Protein AF-A0A5C6CX76-F1 (afdb_monomer_lite)

Structure (mmCIF, N/CA/C/O backbone):
data_AF-A0A5C6CX76-F1
#
_entry.id   AF-A0A5C6CX76-F1
#
loop_
_atom_site.group_PDB
_atom_site.id
_atom_site.type_symbol
_atom_site.label_atom_id
_atom_site.label_alt_id
_atom_site.label_comp_id
_atom_site.label_asym_id
_atom_site.label_entity_id
_atom_site.label_seq_id
_atom_site.pdbx_PDB_ins_code
_atom_site.Cartn_x
_atom_site.Cartn_y
_atom_site.Cartn_z
_atom_site.occupancy
_atom_site.B_iso_or_equiv
_atom_site.auth_seq_id
_atom_site.auth_comp_id
_atom_site.auth_asym_id
_atom_site.auth_atom_id
_atom_site.pdbx_PDB_model_num
ATOM 1 N N . MET A 1 1 ? 14.398 -22.115 -38.028 1.00 38.16 1 MET A N 1
ATOM 2 C CA . MET A 1 1 ? 15.082 -22.689 -36.846 1.00 38.16 1 MET A CA 1
ATOM 3 C C . MET A 1 1 ? 15.105 -21.602 -35.775 1.00 38.16 1 MET A C 1
ATOM 5 O O . MET A 1 1 ? 15.733 -20.594 -36.033 1.00 38.16 1 MET A O 1
ATOM 9 N N . TYR A 1 2 ? 14.388 -21.595 -34.653 1.00 32.25 2 TYR A N 1
ATOM 10 C CA . TYR A 1 2 ? 13.417 -22.487 -34.020 1.00 32.25 2 TYR A CA 1
ATOM 11 C C . TYR A 1 2 ? 12.204 -21.639 -33.588 1.00 32.25 2 TYR A C 1
ATOM 13 O O . TYR A 1 2 ? 12.374 -20.575 -33.000 1.00 32.25 2 TYR A O 1
ATOM 21 N N . LEU A 1 3 ? 10.996 -22.132 -33.861 1.00 48.16 3 LEU A N 1
ATOM 22 C CA . LEU A 1 3 ? 9.762 -21.750 -33.174 1.00 48.16 3 LEU A CA 1
ATOM 23 C C . LEU A 1 3 ? 9.555 -22.752 -32.034 1.00 48.16 3 LEU A C 1
ATOM 25 O O . LEU A 1 3 ? 9.295 -23.917 -32.310 1.00 48.16 3 LEU A O 1
ATOM 29 N N . VAL A 1 4 ? 9.662 -22.308 -30.782 1.00 49.22 4 VAL A N 1
ATOM 30 C CA . VAL A 1 4 ? 9.100 -22.972 -29.589 1.00 49.22 4 VAL A CA 1
ATOM 31 C C . VAL A 1 4 ? 8.933 -21.847 -28.554 1.00 49.22 4 VAL A C 1
ATOM 33 O O . VAL A 1 4 ? 9.906 -21.201 -28.194 1.00 49.22 4 VAL A O 1
ATOM 36 N N . GLY A 1 5 ? 7.739 -21.413 -28.153 1.00 44.69 5 GLY A N 1
ATOM 37 C CA . GLY A 1 5 ? 6.695 -22.244 -27.573 1.00 44.69 5 GLY A CA 1
ATOM 38 C C . GLY A 1 5 ? 7.037 -22.511 -26.106 1.00 44.69 5 GLY A C 1
ATOM 39 O O . GLY A 1 5 ? 7.581 -23.562 -25.797 1.00 44.69 5 GLY A O 1
ATOM 40 N N . CYS A 1 6 ? 6.743 -21.577 -25.196 1.00 37.19 6 CYS A N 1
ATOM 41 C CA . CYS A 1 6 ? 6.754 -21.878 -23.763 1.00 37.19 6 CYS A CA 1
ATOM 42 C C . CYS A 1 6 ? 5.486 -21.330 -23.107 1.00 37.19 6 CYS A C 1
ATOM 44 O O . CYS A 1 6 ? 5.454 -20.259 -22.505 1.00 37.19 6 CYS A O 1
ATOM 46 N N . ALA A 1 7 ? 4.413 -22.098 -23.281 1.00 50.97 7 ALA A N 1
ATOM 47 C CA . ALA A 1 7 ? 3.267 -22.069 -22.399 1.00 50.97 7 ALA A CA 1
ATOM 48 C C . ALA A 1 7 ? 3.716 -22.537 -21.006 1.00 50.97 7 ALA A C 1
ATOM 50 O O . ALA A 1 7 ? 4.066 -23.699 -20.814 1.00 50.97 7 ALA A O 1
ATOM 51 N N . LYS A 1 8 ? 3.684 -21.637 -20.027 1.00 43.12 8 LYS A N 1
ATOM 52 C CA . LYS A 1 8 ? 3.457 -21.987 -18.623 1.00 43.12 8 LYS A CA 1
ATOM 53 C C . LYS A 1 8 ? 2.295 -21.097 -18.196 1.00 43.12 8 LYS A C 1
ATOM 55 O O . LYS A 1 8 ? 2.461 -19.906 -17.994 1.00 43.12 8 LYS A O 1
ATOM 60 N N . GLY A 1 9 ? 1.057 -21.563 -18.307 1.00 33.78 9 GLY A N 1
ATOM 61 C CA . GLY A 1 9 ? 0.608 -22.741 -17.579 1.00 33.78 9 GLY A CA 1
ATOM 62 C C . GLY A 1 9 ? 0.303 -22.267 -16.169 1.00 33.78 9 GLY A C 1
ATOM 63 O O . GLY A 1 9 ? 1.125 -22.398 -15.270 1.00 33.78 9 GLY A O 1
ATOM 64 N N . TYR A 1 10 ? -0.850 -21.617 -16.037 1.00 52.94 10 TYR A N 1
ATOM 65 C CA . TYR A 1 10 ? -1.460 -21.230 -14.779 1.00 52.94 10 TYR A CA 1
ATOM 66 C C . TYR A 1 10 ? -1.653 -22.485 -13.925 1.00 52.94 10 TYR A C 1
ATOM 68 O O . TYR A 1 10 ? -2.665 -23.168 -14.041 1.00 52.94 10 TYR A O 1
ATOM 76 N N . GLN A 1 11 ? -0.695 -22.790 -13.054 1.00 41.84 11 GLN A N 1
ATOM 77 C CA . GLN A 1 11 ? -0.872 -23.793 -12.006 1.00 41.84 11 GLN A CA 1
ATOM 78 C C . GLN A 1 11 ? -1.441 -23.119 -10.752 1.00 41.84 11 GLN A C 1
ATOM 80 O O . GLN A 1 11 ? -0.907 -23.228 -9.655 1.00 41.84 11 GLN A O 1
ATOM 85 N N . PHE A 1 12 ? -2.524 -22.367 -10.936 1.00 46.91 12 PHE A N 1
ATOM 86 C CA . PHE A 1 12 ? -3.367 -21.886 -9.849 1.00 46.91 12 PHE A CA 1
ATOM 87 C C . PHE A 1 12 ? -4.785 -22.369 -10.123 1.00 46.91 12 PHE A C 1
ATOM 89 O O . PHE A 1 12 ? -5.695 -21.589 -10.382 1.00 46.91 12 PHE A O 1
ATOM 96 N N . LEU A 1 13 ? -4.973 -23.686 -10.143 1.00 44.88 13 LEU A N 1
ATOM 97 C CA . LEU A 1 13 ? -6.310 -24.239 -10.045 1.00 44.88 13 LEU A CA 1
ATOM 98 C C . LEU A 1 13 ? -6.291 -25.540 -9.248 1.00 44.88 13 LEU A C 1
ATOM 100 O O . LEU A 1 13 ? -5.523 -26.450 -9.536 1.00 44.88 13 LEU A O 1
ATOM 104 N N . LEU A 1 14 ? -7.235 -25.579 -8.306 1.00 46.38 14 LEU A N 1
ATOM 105 C CA . LEU A 1 14 ? -7.772 -26.740 -7.600 1.00 46.38 14 LEU A CA 1
ATOM 106 C C . LEU A 1 14 ? -6.932 -27.271 -6.435 1.00 46.38 14 LEU A C 1
ATOM 108 O O . LEU A 1 14 ? -6.220 -28.255 -6.562 1.00 46.38 14 LEU A O 1
ATOM 112 N N . LEU A 1 15 ? -7.132 -26.647 -5.266 1.00 38.00 15 LEU A N 1
ATOM 113 C CA . LEU A 1 15 ? -7.675 -27.300 -4.059 1.00 38.00 15 LEU A CA 1
ATOM 114 C C . LEU A 1 15 ? -7.936 -26.253 -2.951 1.00 38.00 15 LEU A C 1
ATOM 116 O O . LEU A 1 15 ? -7.356 -26.287 -1.877 1.00 38.00 15 LEU A O 1
ATOM 120 N N . PHE A 1 16 ? -8.849 -25.311 -3.191 1.00 36.94 16 PHE A N 1
ATOM 121 C CA . PHE A 1 16 ? -9.488 -24.553 -2.105 1.00 36.94 16 PHE A CA 1
ATOM 122 C C . PHE A 1 16 ? -11.015 -24.631 -2.270 1.00 36.94 16 PHE A C 1
ATOM 124 O O . PHE A 1 16 ? -11.711 -23.626 -2.384 1.00 36.94 16 PHE A O 1
ATOM 131 N N . ARG A 1 17 ? -11.561 -25.862 -2.277 1.00 48.88 17 ARG A N 1
ATOM 132 C CA . ARG A 1 17 ? -12.941 -26.103 -1.810 1.00 48.88 17 ARG A CA 1
ATOM 133 C C . ARG A 1 17 ? -12.927 -25.930 -0.293 1.00 48.88 17 ARG A C 1
ATOM 135 O O . ARG A 1 17 ? -12.893 -26.910 0.442 1.00 48.88 17 ARG A O 1
ATOM 142 N N . VAL A 1 18 ? -12.893 -24.688 0.180 1.00 48.38 18 VAL A N 1
ATOM 143 C CA . VAL A 1 18 ? -13.073 -24.424 1.609 1.00 48.38 18 VAL A CA 1
ATOM 144 C C . VAL A 1 18 ? -14.566 -24.366 1.862 1.00 48.38 18 VAL A C 1
ATOM 146 O O . VAL A 1 18 ? -15.271 -23.525 1.304 1.00 48.38 18 VAL A O 1
ATOM 149 N N . SER A 1 19 ? -15.039 -25.315 2.664 1.00 38.38 19 SER A N 1
ATOM 150 C CA . SER A 1 19 ? -16.353 -25.298 3.289 1.00 38.38 19 SER A CA 1
ATOM 151 C C . SER A 1 19 ? -16.731 -23.894 3.748 1.00 38.38 19 SER A C 1
ATOM 153 O O . SER A 1 19 ? -15.920 -23.166 4.317 1.00 38.38 19 SER A O 1
ATOM 155 N N . ARG A 1 20 ? -18.002 -23.548 3.540 1.00 47.06 20 ARG A N 1
ATOM 156 C CA . ARG A 1 20 ? -18.679 -22.396 4.134 1.00 47.06 20 ARG A CA 1
ATOM 157 C C . ARG A 1 20 ? -18.639 -22.524 5.659 1.00 47.06 20 ARG A C 1
ATOM 159 O O . ARG A 1 20 ? -19.573 -23.042 6.248 1.00 47.06 20 ARG A O 1
ATOM 166 N N . MET A 1 21 ? -17.558 -22.081 6.282 1.00 37.47 21 MET A N 1
ATOM 167 C CA . MET A 1 21 ? -17.420 -21.849 7.718 1.00 37.47 21 MET A CA 1
ATOM 168 C C . MET A 1 21 ? -16.812 -20.460 7.874 1.00 37.47 21 MET A C 1
ATOM 170 O O . MET A 1 21 ? -15.995 -20.063 7.044 1.00 37.47 21 MET A O 1
ATOM 174 N N . ALA A 1 22 ? -17.311 -19.695 8.848 1.00 47.38 22 ALA A N 1
ATOM 175 C CA . ALA A 1 22 ? -17.053 -18.266 9.008 1.00 47.38 22 ALA A CA 1
ATOM 176 C C . ALA A 1 22 ? -15.576 -17.936 8.755 1.00 47.38 22 ALA A C 1
ATOM 178 O O . ALA A 1 22 ? -14.703 -18.317 9.529 1.00 47.38 22 ALA A O 1
ATOM 179 N N . PHE A 1 23 ? -15.308 -17.273 7.626 1.00 53.34 23 PHE A N 1
ATOM 180 C CA . PHE A 1 23 ? -13.961 -16.898 7.229 1.00 53.34 23 PHE A CA 1
ATOM 181 C C . PHE A 1 23 ? -13.472 -15.798 8.180 1.00 53.34 23 PHE A C 1
ATOM 183 O O . PHE A 1 23 ? -13.740 -14.614 7.968 1.00 53.34 23 PHE A O 1
ATOM 190 N N . THR A 1 24 ? -12.821 -16.180 9.276 1.00 53.75 24 THR A N 1
ATOM 191 C CA . THR A 1 24 ? -12.170 -15.231 10.175 1.00 53.75 24 THR A CA 1
ATOM 192 C C . THR A 1 24 ? -10.783 -14.923 9.632 1.00 53.75 24 THR A C 1
ATOM 194 O O . THR A 1 24 ? -9.969 -15.804 9.376 1.00 53.75 24 THR A O 1
ATOM 197 N N . PHE A 1 25 ? -10.523 -13.643 9.395 1.00 61.97 25 PHE A N 1
ATOM 198 C CA . PHE A 1 25 ? -9.215 -13.151 8.991 1.00 61.97 25 PHE A CA 1
ATOM 199 C C . PHE A 1 25 ? -8.270 -13.193 10.203 1.00 61.97 25 PHE A C 1
ATOM 201 O O . PHE A 1 25 ? -8.321 -12.300 11.046 1.00 61.97 25 PHE A O 1
ATOM 208 N N . GLN A 1 26 ? -7.457 -14.247 10.325 1.00 62.09 26 GLN A N 1
ATOM 209 C CA . GLN A 1 26 ? -6.599 -14.471 11.499 1.00 62.09 26 GLN A CA 1
ATOM 210 C C . GLN A 1 26 ? -5.273 -13.684 11.490 1.00 62.09 26 GLN A C 1
ATOM 212 O O . GLN A 1 26 ? -4.599 -13.654 12.514 1.00 62.09 26 GLN A O 1
ATOM 217 N N . ASN A 1 27 ? -4.873 -13.065 10.374 1.00 67.56 27 ASN A N 1
ATOM 218 C CA . ASN A 1 27 ? -3.524 -12.509 10.223 1.00 67.56 27 ASN A CA 1
ATOM 219 C C . ASN A 1 27 ? -3.550 -10.973 10.198 1.00 67.56 27 ASN A C 1
ATOM 221 O O . ASN A 1 27 ? -3.666 -10.364 9.140 1.00 67.56 27 ASN A O 1
ATOM 225 N N . GLN A 1 28 ? -3.513 -10.348 11.375 1.00 77.88 28 GLN A N 1
ATOM 226 C CA . GLN A 1 28 ? -3.440 -8.890 11.523 1.00 77.88 28 GLN A CA 1
ATOM 227 C C . GLN A 1 28 ? -2.005 -8.469 11.843 1.00 77.88 28 GLN A C 1
ATOM 229 O O . GLN A 1 28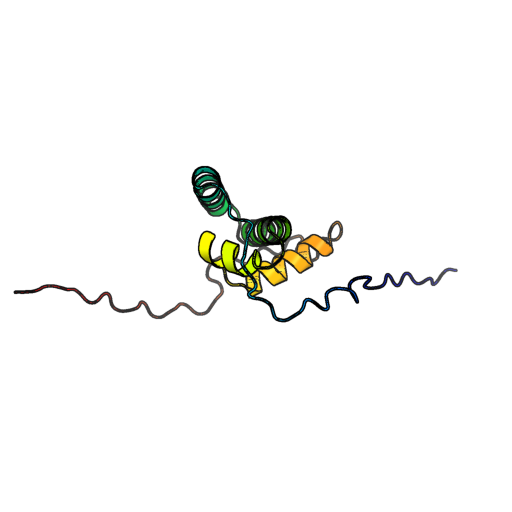 ? -1.292 -9.179 12.547 1.00 77.88 28 GLN A O 1
ATOM 234 N N . LEU A 1 29 ? -1.590 -7.306 11.336 1.00 81.88 29 LEU A N 1
ATOM 235 C CA . LEU A 1 29 ? -0.312 -6.708 11.710 1.00 81.88 29 LEU A CA 1
ATOM 236 C C . LEU A 1 29 ? -0.402 -6.149 13.136 1.00 81.88 29 LEU A C 1
ATOM 238 O O . LEU A 1 29 ? -1.432 -5.600 13.535 1.00 81.88 29 LEU A O 1
ATOM 242 N N . ASP A 1 30 ? 0.702 -6.212 13.881 1.00 90.69 30 ASP A N 1
ATOM 243 C CA . ASP A 1 30 ? 0.824 -5.496 15.152 1.00 90.69 30 ASP A CA 1
ATOM 244 C C . ASP A 1 30 ? 0.597 -3.993 14.947 1.00 90.69 30 ASP A C 1
ATOM 246 O O . ASP A 1 30 ? 0.981 -3.428 13.922 1.00 90.69 30 ASP A O 1
ATOM 250 N N . LYS A 1 31 ? 0.065 -3.291 15.954 1.00 88.88 31 LYS A N 1
ATOM 251 C CA . LYS A 1 31 ? -0.226 -1.846 15.852 1.00 88.88 31 LYS A CA 1
ATOM 252 C C . LYS A 1 31 ? 0.994 -1.007 15.456 1.00 88.88 31 LYS A C 1
ATOM 254 O O . LYS A 1 31 ? 0.884 -0.091 14.644 1.00 88.88 31 LYS A O 1
ATOM 259 N N . ALA A 1 32 ? 2.175 -1.353 15.966 1.00 92.12 32 ALA A N 1
ATOM 260 C CA . ALA A 1 32 ? 3.424 -0.697 15.583 1.00 92.12 32 ALA A CA 1
ATOM 261 C C . ALA A 1 32 ? 3.853 -1.022 14.138 1.00 92.12 32 ALA A C 1
ATOM 263 O O . ALA A 1 32 ? 4.534 -0.227 13.490 1.00 92.12 32 ALA A O 1
ATOM 264 N N . ALA A 1 33 ? 3.499 -2.198 13.616 1.00 89.94 33 ALA A N 1
ATOM 265 C CA . ALA A 1 33 ? 3.737 -2.556 12.220 1.00 89.94 33 ALA A CA 1
ATOM 266 C C . ALA A 1 33 ? 2.746 -1.841 11.290 1.00 89.94 33 ALA A C 1
ATOM 268 O O . ALA A 1 33 ? 3.177 -1.289 10.286 1.00 89.94 33 ALA A O 1
ATOM 269 N N . GLU A 1 34 ? 1.465 -1.744 11.664 1.00 92.62 34 GLU A N 1
ATOM 270 C CA . GLU A 1 34 ? 0.453 -0.960 10.941 1.00 92.62 34 GLU A CA 1
ATOM 271 C C . GLU A 1 34 ? 0.912 0.491 10.727 1.00 92.62 34 GLU A C 1
ATOM 273 O O . GLU A 1 34 ? 0.922 0.980 9.597 1.00 92.62 34 GLU A O 1
ATOM 278 N N . GLN A 1 35 ? 1.366 1.155 11.795 1.00 93.75 35 GLN A N 1
ATOM 279 C CA . GLN A 1 35 ? 1.846 2.540 11.739 1.00 93.75 35 GLN A CA 1
ATOM 280 C C . GLN A 1 35 ? 3.081 2.697 10.847 1.00 93.75 35 GLN A C 1
ATOM 282 O O . GLN A 1 35 ? 3.138 3.610 10.023 1.00 93.75 35 GLN A O 1
ATOM 287 N N . ARG A 1 36 ? 4.064 1.795 10.972 1.00 95.06 36 ARG A N 1
ATOM 288 C CA . ARG A 1 36 ? 5.266 1.811 10.122 1.00 95.06 36 ARG A CA 1
ATOM 289 C C . ARG A 1 36 ? 4.920 1.580 8.654 1.00 95.06 36 ARG A C 1
ATOM 291 O O . ARG A 1 36 ? 5.441 2.290 7.799 1.00 95.06 36 ARG A O 1
ATOM 298 N N . SER A 1 37 ? 4.015 0.647 8.367 1.00 92.56 37 SER A N 1
ATOM 299 C CA . SER A 1 37 ? 3.537 0.374 7.011 1.00 92.56 37 SER A CA 1
ATOM 300 C C . SER A 1 37 ? 2.817 1.579 6.411 1.00 92.56 37 SER A C 1
ATOM 302 O O . SER A 1 37 ? 3.073 1.913 5.260 1.00 92.56 37 SER A O 1
ATOM 304 N N . GLN A 1 38 ? 1.973 2.276 7.178 1.00 95.38 38 GLN A N 1
ATOM 305 C CA . GLN A 1 38 ? 1.316 3.509 6.729 1.00 95.38 38 GLN A CA 1
ATOM 306 C C . GLN A 1 38 ? 2.316 4.643 6.475 1.00 95.38 38 GLN A C 1
ATOM 308 O O . GLN A 1 38 ? 2.251 5.297 5.434 1.00 95.38 38 GLN A O 1
ATOM 313 N N . ALA A 1 39 ? 3.257 4.857 7.398 1.00 95.62 39 ALA A N 1
ATOM 314 C CA . ALA A 1 39 ? 4.281 5.889 7.266 1.00 95.62 39 ALA A CA 1
ATOM 315 C C . ALA A 1 39 ? 5.174 5.641 6.044 1.00 95.62 39 ALA A C 1
ATOM 317 O O . ALA A 1 39 ? 5.432 6.561 5.272 1.00 95.62 39 ALA A O 1
ATOM 318 N N . TYR A 1 40 ? 5.594 4.392 5.829 1.00 95.50 40 TYR A N 1
ATOM 319 C CA . TYR A 1 40 ? 6.358 4.008 4.647 1.00 95.50 40 TYR A CA 1
ATOM 320 C C . TYR A 1 40 ? 5.532 4.157 3.367 1.00 95.50 40 TYR A C 1
ATOM 322 O O . TYR A 1 40 ? 5.992 4.741 2.396 1.00 95.50 40 TYR A O 1
ATOM 330 N N . PHE A 1 41 ? 4.279 3.704 3.368 1.00 94.12 41 PHE A N 1
ATOM 331 C CA . PHE A 1 41 ? 3.397 3.815 2.209 1.00 94.12 41 PHE A CA 1
ATOM 332 C C . PHE A 1 41 ? 3.217 5.266 1.734 1.00 94.12 41 PHE A C 1
ATOM 334 O O . PHE A 1 41 ? 3.169 5.523 0.529 1.00 94.12 41 PHE A O 1
ATOM 341 N N . ALA A 1 42 ? 3.169 6.225 2.661 1.00 92.50 42 ALA A N 1
ATOM 342 C CA . ALA A 1 42 ? 3.032 7.642 2.341 1.00 92.50 42 ALA A CA 1
ATOM 343 C C . ALA A 1 42 ? 4.244 8.236 1.596 1.00 92.50 42 ALA A C 1
ATOM 345 O O . ALA A 1 42 ? 4.082 9.233 0.895 1.00 92.50 42 ALA A O 1
ATOM 346 N N . THR A 1 43 ? 5.438 7.641 1.713 1.00 93.38 43 THR A N 1
ATOM 347 C CA . THR A 1 43 ? 6.652 8.124 1.025 1.00 93.38 43 THR A CA 1
ATOM 348 C C . THR A 1 43 ? 6.844 7.515 -0.366 1.00 93.38 43 THR A C 1
ATOM 350 O O . THR A 1 43 ? 7.683 7.985 -1.134 1.00 93.38 43 THR A O 1
ATOM 353 N N . LEU A 1 44 ? 6.072 6.480 -0.707 1.00 91.69 44 LEU A N 1
ATOM 354 C CA . LEU A 1 44 ? 6.202 5.739 -1.959 1.00 91.69 44 LEU A CA 1
ATOM 355 C C . LEU A 1 44 ? 5.536 6.445 -3.149 1.00 91.69 44 LEU A C 1
ATOM 357 O O . LEU A 1 44 ? 4.531 7.143 -3.016 1.00 91.69 44 LEU A O 1
ATOM 361 N N . SER A 1 45 ? 6.053 6.179 -4.353 1.00 89.81 45 SER A N 1
ATOM 362 C CA . SER A 1 45 ? 5.384 6.553 -5.606 1.00 89.81 45 SER A CA 1
ATOM 363 C C . SER A 1 45 ? 4.095 5.739 -5.808 1.00 89.81 45 SER A C 1
ATOM 365 O O . SER A 1 45 ? 3.987 4.632 -5.292 1.00 89.81 45 SER A O 1
ATOM 367 N N . GLU A 1 46 ? 3.130 6.201 -6.616 1.00 87.25 46 GLU A N 1
ATOM 368 C CA . GLU A 1 46 ? 1.875 5.454 -6.883 1.00 87.25 46 GLU A CA 1
ATOM 369 C C . GLU A 1 46 ? 2.138 4.020 -7.394 1.00 87.25 46 GLU A C 1
ATOM 371 O O . GLU A 1 46 ? 1.425 3.063 -7.068 1.00 87.25 46 GLU A O 1
ATOM 376 N N . LYS A 1 47 ? 3.200 3.861 -8.195 1.00 87.81 47 LYS A N 1
ATOM 377 C CA . LYS A 1 47 ? 3.633 2.567 -8.725 1.00 87.81 47 LYS A CA 1
ATOM 378 C C . LYS A 1 47 ? 4.077 1.636 -7.596 1.00 87.81 47 LYS A C 1
ATOM 380 O O . LYS A 1 47 ? 3.629 0.489 -7.548 1.00 87.81 47 LYS A O 1
ATOM 385 N N . ASP A 1 48 ? 4.900 2.140 -6.685 1.00 90.00 48 ASP A N 1
ATOM 386 C CA . ASP A 1 48 ? 5.465 1.357 -5.586 1.00 90.00 48 ASP A CA 1
ATOM 387 C C . ASP A 1 48 ? 4.448 1.135 -4.469 1.00 90.00 48 ASP A C 1
ATOM 389 O O . ASP A 1 48 ? 4.377 0.039 -3.930 1.00 90.00 48 ASP A O 1
ATOM 393 N N . GLN A 1 49 ? 3.577 2.110 -4.203 1.00 93.19 49 GLN A N 1
ATOM 394 C CA . GLN A 1 49 ? 2.429 1.986 -3.305 1.00 93.19 49 GLN A CA 1
ATOM 395 C C . GLN A 1 49 ? 1.568 0.780 -3.672 1.00 93.19 49 GLN A C 1
ATOM 397 O O . GLN A 1 49 ? 1.262 -0.073 -2.838 1.00 93.19 49 GLN A O 1
ATOM 402 N N . ARG A 1 50 ? 1.201 0.668 -4.949 1.00 93.31 50 ARG A N 1
ATOM 403 C CA . ARG A 1 50 ? 0.371 -0.435 -5.427 1.00 93.31 50 ARG A CA 1
ATOM 404 C C . ARG A 1 50 ? 1.050 -1.798 -5.274 1.00 93.31 50 ARG A C 1
ATOM 406 O O . ARG A 1 50 ? 0.383 -2.767 -4.918 1.00 93.31 50 ARG A O 1
ATOM 413 N N . ARG A 1 51 ? 2.356 -1.875 -5.538 1.00 92.38 51 ARG A N 1
ATOM 414 C CA . ARG A 1 51 ? 3.145 -3.107 -5.381 1.00 92.38 51 ARG A CA 1
ATOM 415 C C . ARG A 1 51 ? 3.325 -3.462 -3.910 1.00 92.38 51 ARG A C 1
ATOM 417 O O . ARG A 1 51 ? 3.084 -4.596 -3.526 1.00 92.38 51 ARG A O 1
ATOM 424 N N . PHE A 1 52 ? 3.648 -2.491 -3.068 1.00 94.81 52 PHE A N 1
ATOM 425 C CA . PHE A 1 52 ? 3.753 -2.683 -1.627 1.00 94.81 52 PHE A CA 1
ATOM 426 C C . PHE A 1 52 ? 2.442 -3.216 -1.035 1.00 94.81 52 PHE A C 1
ATOM 428 O O . PHE A 1 52 ? 2.443 -4.236 -0.353 1.00 94.81 52 PHE A O 1
ATOM 435 N N . ALA A 1 53 ? 1.306 -2.599 -1.377 1.00 95.19 53 ALA A N 1
ATOM 436 C CA . ALA A 1 53 ? -0.003 -3.052 -0.913 1.00 95.19 53 ALA A CA 1
ATOM 437 C C . ALA A 1 53 ? -0.339 -4.477 -1.392 1.00 95.19 53 ALA A C 1
ATOM 439 O O . ALA A 1 53 ? -0.939 -5.254 -0.654 1.00 95.19 53 ALA A O 1
ATOM 440 N N . ALA A 1 54 ? 0.057 -4.836 -2.615 1.00 94.25 54 ALA A N 1
ATOM 441 C CA . ALA A 1 54 ? -0.096 -6.189 -3.141 1.00 94.25 54 ALA A CA 1
ATOM 442 C C . ALA A 1 54 ? 0.767 -7.217 -2.399 1.00 94.25 54 ALA A C 1
ATOM 444 O O . ALA A 1 54 ? 0.273 -8.290 -2.055 1.00 94.25 54 ALA A O 1
ATOM 445 N N . LEU A 1 55 ? 2.023 -6.874 -2.116 1.00 93.44 55 LEU A N 1
ATOM 446 C CA . LEU A 1 55 ? 2.959 -7.729 -1.395 1.00 93.44 55 LEU A CA 1
ATOM 447 C C . LEU A 1 55 ? 2.479 -7.981 0.040 1.00 93.44 55 LEU A C 1
ATOM 449 O O . LEU A 1 55 ? 2.392 -9.130 0.466 1.00 93.44 55 LEU A O 1
ATOM 453 N N . GLU A 1 56 ? 2.074 -6.932 0.755 1.00 92.94 56 GLU A N 1
ATOM 454 C CA . GLU A 1 56 ? 1.508 -7.059 2.103 1.00 92.94 56 GLU A CA 1
ATOM 455 C C . GLU A 1 56 ? 0.201 -7.86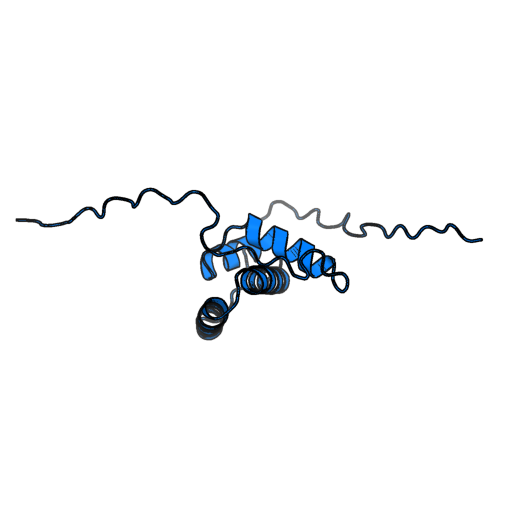4 2.097 1.00 92.94 56 GLU A C 1
ATOM 457 O O . GLU A 1 56 ? 0.003 -8.742 2.936 1.00 92.94 56 GLU A O 1
ATOM 462 N N . ALA A 1 57 ? -0.670 -7.660 1.104 1.00 92.75 57 ALA A N 1
ATOM 463 C CA . ALA A 1 57 ? -1.898 -8.441 0.985 1.00 92.75 57 ALA A CA 1
ATOM 464 C C . ALA A 1 57 ? -1.630 -9.938 0.745 1.00 92.75 57 ALA A C 1
ATOM 466 O O . ALA A 1 57 ? -2.328 -10.770 1.323 1.00 92.75 57 ALA A O 1
ATOM 467 N N . GLN A 1 58 ? -0.624 -10.288 -0.066 1.00 90.56 58 GLN A N 1
ATOM 468 C CA . GLN A 1 58 ? -0.221 -11.683 -0.278 1.00 90.56 58 GLN A CA 1
ATOM 469 C C . GLN A 1 58 ? 0.362 -12.313 0.991 1.00 90.56 58 GLN A C 1
ATOM 471 O O . GLN A 1 58 ? 0.026 -13.453 1.305 1.00 90.56 58 GLN A O 1
ATOM 476 N N . ARG A 1 59 ? 1.182 -11.572 1.749 1.00 88.62 59 ARG A N 1
ATOM 477 C CA . ARG A 1 59 ? 1.783 -12.055 3.007 1.00 88.62 59 ARG A CA 1
ATOM 478 C C . ARG A 1 59 ? 0.739 -12.408 4.064 1.00 88.62 59 ARG A C 1
ATOM 480 O O . ARG A 1 59 ? 0.924 -13.372 4.799 1.00 88.62 59 ARG A O 1
ATOM 487 N N . LEU A 1 60 ? -0.357 -11.652 4.126 1.00 89.06 60 LEU A N 1
ATOM 488 C CA . LEU A 1 60 ? -1.439 -11.877 5.091 1.00 89.06 60 LEU A CA 1
ATOM 489 C C . LEU A 1 60 ? -2.418 -12.987 4.662 1.00 89.06 60 LEU A C 1
ATOM 491 O O . LEU A 1 60 ? -3.178 -13.489 5.489 1.00 89.06 60 LEU A O 1
ATOM 495 N N . GLY A 1 61 ? -2.389 -13.404 3.392 1.00 87.69 61 GLY A N 1
ATOM 496 C CA . GLY A 1 61 ? -3.205 -14.499 2.870 1.00 87.69 61 GLY A CA 1
ATOM 497 C C . GLY A 1 61 ? -4.671 -14.124 2.627 1.00 87.69 61 GLY A C 1
ATOM 498 O O . GLY A 1 61 ? -5.005 -13.009 2.214 1.00 87.69 61 GLY A O 1
ATOM 499 N N . HIS A 1 62 ? -5.580 -15.082 2.828 1.00 85.00 62 HIS A N 1
ATOM 500 C CA . HIS A 1 62 ? -7.004 -14.882 2.545 1.00 85.00 62 HIS A CA 1
ATOM 501 C C . HIS A 1 62 ? -7.560 -13.747 3.417 1.00 85.00 62 HIS A C 1
ATOM 503 O O . HIS A 1 62 ? -7.271 -13.691 4.601 1.00 85.00 62 HIS A O 1
ATOM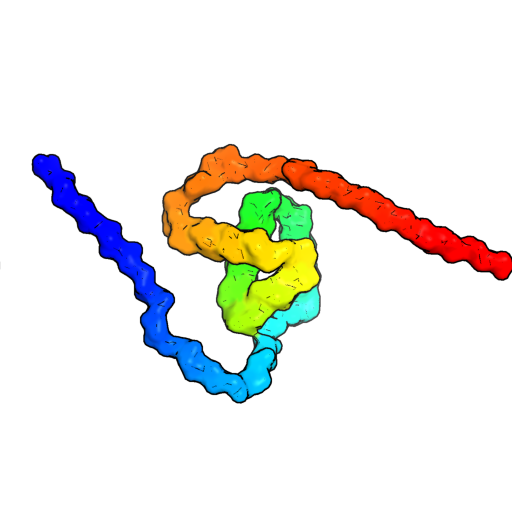 509 N N . GLY A 1 63 ? -8.316 -12.811 2.835 1.00 88.12 63 GLY A N 1
ATOM 510 C CA . GLY A 1 63 ? -8.797 -11.600 3.522 1.00 88.12 63 GLY A CA 1
ATOM 511 C C . GLY A 1 63 ? -7.782 -10.449 3.616 1.00 88.12 63 GLY A C 1
ATOM 512 O O . GLY A 1 63 ? -8.190 -9.312 3.868 1.00 88.12 63 GLY A O 1
ATOM 513 N N . GLY A 1 64 ? -6.502 -10.695 3.305 1.00 90.94 64 GLY A N 1
ATOM 514 C CA . GLY A 1 64 ? -5.429 -9.697 3.356 1.00 90.94 64 GLY A CA 1
ATOM 515 C C . GLY A 1 64 ? -5.700 -8.493 2.458 1.00 90.94 64 GLY A C 1
ATOM 516 O O . GLY A 1 64 ? -5.511 -7.357 2.877 1.00 90.94 64 GLY A O 1
ATOM 517 N N . ILE A 1 65 ? -6.273 -8.715 1.270 1.00 92.56 65 ILE A N 1
ATOM 518 C CA . ILE A 1 65 ? -6.667 -7.637 0.345 1.00 92.56 65 ILE A CA 1
ATOM 519 C C . ILE A 1 65 ? -7.651 -6.665 1.008 1.00 92.56 65 ILE A C 1
ATOM 521 O O . ILE A 1 65 ? -7.514 -5.452 0.868 1.00 92.56 65 ILE A O 1
ATOM 525 N N . ILE A 1 66 ? -8.653 -7.174 1.733 1.00 92.56 66 ILE A N 1
ATOM 526 C CA . ILE A 1 66 ? -9.667 -6.328 2.378 1.00 92.56 66 ILE A CA 1
ATOM 527 C C . ILE A 1 66 ? -9.051 -5.566 3.550 1.00 92.56 66 ILE A C 1
ATOM 529 O O . ILE A 1 66 ? -9.348 -4.385 3.728 1.00 92.56 66 ILE A O 1
ATOM 533 N N . TYR A 1 67 ? -8.208 -6.231 4.336 1.00 93.44 67 TYR A N 1
ATOM 534 C CA . TYR A 1 67 ? -7.531 -5.621 5.473 1.00 93.44 67 TYR A CA 1
ATOM 535 C C . TYR A 1 67 ? -6.550 -4.525 5.036 1.00 93.44 67 TYR A C 1
ATOM 537 O O . TYR A 1 67 ? -6.674 -3.388 5.483 1.00 93.44 67 TYR A O 1
ATOM 545 N N . VAL A 1 68 ? -5.656 -4.815 4.088 1.00 93.44 68 VAL A N 1
ATOM 546 C CA . VAL A 1 68 ? -4.669 -3.854 3.573 1.00 93.44 68 VAL A CA 1
ATOM 547 C C . VAL A 1 68 ? -5.344 -2.683 2.862 1.00 93.44 68 VAL A C 1
ATOM 549 O O . VAL A 1 68 ? -4.932 -1.539 3.043 1.00 93.44 68 VAL A O 1
ATOM 552 N N . ALA A 1 69 ? -6.429 -2.927 2.116 1.00 94.69 69 ALA A N 1
ATOM 553 C CA . ALA A 1 69 ? -7.221 -1.856 1.509 1.00 94.69 69 ALA A CA 1
ATOM 554 C C . ALA A 1 69 ? -7.759 -0.870 2.557 1.00 94.69 69 ALA A C 1
ATOM 556 O O . ALA A 1 69 ? -7.718 0.340 2.343 1.00 94.69 69 ALA A O 1
ATOM 557 N N . LYS A 1 70 ? -8.234 -1.377 3.702 1.00 93.12 70 LYS A N 1
ATOM 558 C CA . LYS A 1 70 ? -8.685 -0.537 4.821 1.00 93.12 70 LYS A CA 1
ATOM 559 C C . LYS A 1 70 ? -7.518 0.166 5.514 1.00 93.12 70 LYS A C 1
ATOM 561 O O . LYS A 1 70 ? -7.641 1.342 5.827 1.00 93.12 70 LYS A O 1
ATOM 566 N N . LEU A 1 71 ? -6.406 -0.538 5.729 1.00 93.44 71 LEU A N 1
ATOM 567 C CA . LEU A 1 71 ? -5.232 -0.018 6.430 1.00 93.44 71 LEU A CA 1
ATOM 568 C C . LEU A 1 71 ? -4.551 1.129 5.669 1.00 93.44 71 LEU A C 1
ATOM 570 O O . LEU A 1 71 ? -4.191 2.132 6.279 1.00 93.44 71 LEU A O 1
ATOM 574 N N . LEU A 1 72 ? -4.363 0.971 4.355 1.00 93.44 72 LEU A N 1
ATOM 575 C CA . LEU A 1 72 ? -3.628 1.916 3.503 1.00 93.44 72 LEU A CA 1
ATOM 576 C C . LEU A 1 72 ? -4.546 2.875 2.726 1.00 93.44 72 LEU A C 1
ATOM 578 O O . LEU A 1 72 ? -4.062 3.760 2.028 1.00 93.44 72 LEU A O 1
ATOM 582 N N . GLY A 1 73 ? -5.869 2.699 2.805 1.00 93.19 73 GLY A N 1
ATOM 583 C CA . GLY A 1 73 ? -6.837 3.559 2.115 1.00 93.19 73 GLY A CA 1
ATOM 584 C C . GLY A 1 73 ? -6.858 3.399 0.589 1.00 93.19 73 GLY A C 1
ATOM 585 O O . GLY A 1 73 ? -7.278 4.311 -0.124 1.00 93.19 73 GLY A O 1
ATOM 586 N N . VAL A 1 74 ? -6.415 2.252 0.068 1.00 92.31 74 VAL A N 1
ATOM 587 C CA . VAL A 1 74 ? -6.370 1.957 -1.374 1.00 92.31 74 VAL A CA 1
ATOM 588 C C . VAL A 1 74 ? -7.539 1.083 -1.823 1.00 92.31 74 VAL A C 1
ATOM 590 O O . VAL A 1 74 ? -8.085 0.287 -1.060 1.00 92.31 74 VAL A O 1
ATOM 593 N N . SER A 1 75 ? -7.929 1.186 -3.096 1.00 92.69 75 SER A N 1
ATOM 594 C CA . SER A 1 75 ? -8.973 0.320 -3.651 1.00 92.69 75 SER A CA 1
ATOM 595 C C . SER A 1 75 ? -8.488 -1.123 -3.826 1.00 92.69 75 SER A C 1
ATOM 597 O O . SER A 1 75 ? -7.335 -1.372 -4.181 1.00 92.69 75 SER A O 1
ATOM 599 N N . ARG A 1 76 ? -9.403 -2.090 -3.686 1.00 93.38 76 ARG A N 1
ATOM 600 C CA . ARG A 1 76 ? -9.112 -3.516 -3.938 1.00 93.38 76 ARG A CA 1
ATOM 601 C C . ARG A 1 76 ? -8.572 -3.754 -5.350 1.00 93.38 76 ARG A C 1
ATOM 603 O O . ARG A 1 76 ? -7.579 -4.447 -5.515 1.00 93.38 76 ARG A O 1
ATOM 610 N N . SER A 1 77 ? -9.154 -3.078 -6.341 1.00 92.50 77 SER A N 1
ATOM 611 C CA . SER A 1 77 ? -8.710 -3.127 -7.739 1.00 92.50 77 SER A CA 1
ATOM 612 C C . SER A 1 77 ? -7.261 -2.665 -7.936 1.00 92.50 77 SER A C 1
ATOM 614 O O . SER A 1 77 ? -6.563 -3.168 -8.815 1.00 92.50 77 SER A O 1
ATOM 616 N N . THR A 1 78 ? -6.786 -1.722 -7.114 1.00 92.75 78 THR A N 1
ATOM 617 C CA . THR A 1 78 ? -5.388 -1.272 -7.121 1.00 92.75 78 THR A CA 1
ATOM 618 C C . THR A 1 78 ? -4.485 -2.400 -6.632 1.00 92.75 78 THR A C 1
ATOM 620 O O . THR A 1 78 ? -3.541 -2.751 -7.335 1.00 92.75 78 THR A O 1
ATOM 623 N N . ILE A 1 79 ? -4.820 -3.022 -5.498 1.00 93.06 79 ILE A N 1
ATOM 624 C CA . ILE A 1 79 ? -4.077 -4.157 -4.923 1.00 93.06 79 ILE A CA 1
ATOM 625 C C . ILE A 1 79 ? -4.038 -5.339 -5.898 1.00 93.06 79 ILE A C 1
ATOM 627 O O . ILE A 1 79 ? -2.964 -5.847 -6.198 1.00 93.06 79 ILE A O 1
ATOM 631 N N . GLU A 1 80 ? -5.177 -5.731 -6.469 1.00 91.75 80 GLU A N 1
ATOM 632 C CA . GLU A 1 80 ? -5.264 -6.812 -7.464 1.00 91.75 80 GLU A CA 1
ATOM 633 C C . GLU A 1 80 ? -4.389 -6.542 -8.693 1.00 91.75 80 GLU A C 1
ATOM 635 O O . GLU A 1 80 ? -3.718 -7.438 -9.204 1.00 91.75 80 GLU A O 1
ATOM 640 N N . ARG A 1 81 ? -4.352 -5.292 -9.169 1.00 90.12 81 ARG A N 1
ATOM 641 C CA . ARG A 1 81 ? -3.470 -4.913 -10.275 1.00 90.12 81 ARG A CA 1
ATOM 642 C C . ARG A 1 81 ? -1.997 -4.945 -9.859 1.00 90.12 81 ARG A C 1
ATOM 644 O O . ARG A 1 81 ? -1.160 -5.261 -10.693 1.00 90.12 81 ARG A O 1
ATOM 651 N N . GLY A 1 82 ? -1.681 -4.617 -8.607 1.00 91.56 82 GLY A N 1
ATOM 652 C CA . GLY A 1 82 ? -0.337 -4.767 -8.046 1.00 91.56 82 GLY A CA 1
ATOM 653 C C . GLY A 1 82 ? 0.099 -6.229 -7.948 1.00 91.56 82 GLY A C 1
ATOM 654 O O . GLY A 1 82 ? 1.228 -6.532 -8.304 1.00 91.56 82 GLY A O 1
ATOM 655 N N . ILE A 1 83 ? -0.808 -7.136 -7.569 1.00 90.94 83 ILE A N 1
ATOM 656 C CA . ILE A 1 83 ? -0.555 -8.586 -7.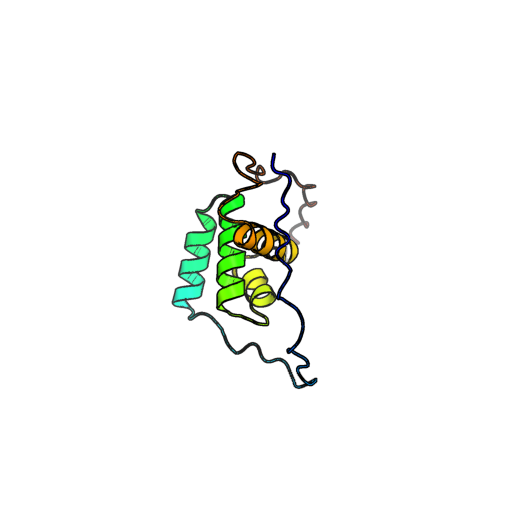525 1.00 90.94 83 ILE A CA 1
ATOM 657 C C . ILE A 1 83 ? -0.145 -9.089 -8.911 1.00 90.94 83 ILE A C 1
ATOM 659 O O . ILE A 1 83 ? 0.917 -9.686 -9.058 1.00 90.94 83 ILE A O 1
ATOM 663 N N . ARG A 1 84 ? -0.921 -8.738 -9.946 1.00 89.06 84 ARG A N 1
ATOM 664 C CA . ARG A 1 84 ? -0.605 -9.099 -11.339 1.00 89.06 84 ARG A CA 1
ATOM 665 C C . ARG A 1 84 ? 0.741 -8.547 -11.806 1.00 89.06 84 ARG A C 1
ATOM 667 O O . ARG A 1 84 ? 1.411 -9.180 -12.608 1.00 89.06 84 ARG A O 1
ATOM 674 N N . GLU A 1 85 ? 1.127 -7.358 -11.344 1.00 86.31 85 GLU A N 1
ATOM 675 C CA . GLU A 1 85 ? 2.433 -6.777 -11.673 1.00 86.31 85 GLU A CA 1
ATOM 676 C C . GLU A 1 85 ? 3.587 -7.469 -10.954 1.00 86.31 85 GLU A C 1
ATOM 678 O O . GLU A 1 85 ? 4.655 -7.604 -11.541 1.00 86.31 85 GLU A O 1
ATOM 683 N N . ILE A 1 86 ? 3.380 -7.916 -9.712 1.00 87.12 86 ILE A N 1
ATOM 684 C CA . ILE A 1 86 ? 4.390 -8.669 -8.963 1.00 87.12 86 ILE A CA 1
ATOM 685 C C . ILE A 1 86 ? 4.624 -10.042 -9.602 1.00 87.12 86 ILE A C 1
ATOM 687 O O . ILE A 1 86 ? 5.766 -10.450 -9.782 1.00 87.12 86 ILE A O 1
ATOM 691 N N . GLU A 1 87 ? 3.550 -10.723 -10.002 1.00 84.38 87 GLU A N 1
ATOM 692 C CA . GLU A 1 87 ? 3.599 -12.034 -10.665 1.00 84.38 87 GLU A CA 1
ATOM 693 C C . GLU A 1 87 ? 4.302 -12.005 -12.033 1.00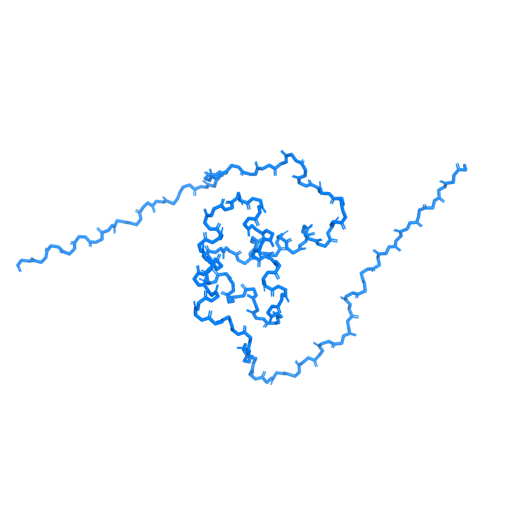 84.38 87 GLU A C 1
ATOM 695 O O . GLU A 1 87 ? 4.721 -13.046 -12.532 1.00 84.38 87 GLU A O 1
ATOM 700 N N . GLN A 1 88 ? 4.434 -10.826 -12.648 1.00 78.94 88 GLN A N 1
ATOM 701 C CA . GLN A 1 88 ? 5.041 -10.648 -13.970 1.00 78.94 88 GLN A CA 1
ATOM 702 C C . GLN A 1 88 ? 6.535 -10.279 -13.918 1.00 78.94 88 GLN A C 1
ATOM 704 O O . GLN A 1 88 ? 7.184 -10.248 -14.965 1.00 78.94 88 GLN A O 1
ATOM 709 N N . PHE A 1 89 ? 7.123 -10.060 -12.731 1.00 70.38 89 PHE A N 1
ATOM 710 C CA . PHE A 1 89 ? 8.572 -9.852 -12.620 1.00 70.38 89 PHE A CA 1
ATOM 711 C C . PHE A 1 89 ? 9.355 -11.086 -13.109 1.00 70.38 89 PHE A C 1
ATOM 713 O O . PHE A 1 89 ? 8.976 -12.215 -12.798 1.00 70.38 89 PHE A O 1
ATOM 720 N N . PRO A 1 90 ? 10.462 -10.900 -13.860 1.00 61.00 90 PRO A N 1
ATOM 721 C CA . PRO A 1 90 ? 11.252 -9.671 -13.993 1.00 61.00 90 PRO A CA 1
ATOM 722 C C . PRO A 1 90 ? 10.856 -8.758 -15.165 1.00 61.00 90 PRO A C 1
ATOM 724 O O . PRO A 1 90 ? 11.428 -7.678 -15.313 1.00 61.00 90 PRO A O 1
ATOM 727 N N . VAL A 1 91 ? 9.900 -9.158 -16.004 1.00 60.09 91 VAL A N 1
ATOM 728 C CA . VAL A 1 91 ? 9.428 -8.322 -17.113 1.00 60.09 91 VAL A CA 1
ATOM 729 C C . VAL A 1 91 ? 8.502 -7.268 -16.514 1.00 60.09 91 VAL A C 1
ATOM 731 O O . VAL A 1 91 ? 7.385 -7.583 -16.135 1.00 60.09 91 VAL A O 1
ATOM 734 N N . ASP A 1 92 ? 8.962 -6.023 -16.373 1.00 57.38 92 ASP A N 1
ATOM 735 C CA . ASP A 1 92 ? 8.122 -4.934 -15.862 1.00 57.38 92 ASP A CA 1
ATOM 736 C C . ASP A 1 92 ? 7.306 -4.314 -17.018 1.00 57.38 92 ASP A C 1
ATOM 738 O O . ASP A 1 92 ? 7.811 -3.424 -17.708 1.00 57.38 92 ASP A O 1
ATOM 742 N N . PRO A 1 93 ? 6.035 -4.706 -17.249 1.00 57.25 93 PRO A N 1
ATOM 743 C CA . PRO A 1 93 ? 5.191 -4.095 -18.284 1.00 57.25 93 PRO A CA 1
ATOM 744 C C . PRO A 1 93 ? 4.856 -2.620 -17.993 1.00 57.25 93 PRO A C 1
ATOM 746 O O . PRO A 1 93 ? 4.269 -1.932 -18.830 1.00 57.25 93 PRO A O 1
ATOM 749 N N . ALA A 1 94 ? 5.193 -2.127 -16.797 1.00 56.84 94 ALA A N 1
ATOM 750 C CA . ALA A 1 94 ? 5.060 -0.743 -16.369 1.00 56.84 94 ALA A CA 1
ATOM 751 C C . ALA A 1 94 ? 6.428 -0.049 -16.211 1.00 56.84 94 ALA A C 1
ATOM 753 O O . ALA A 1 94 ? 6.511 1.011 -15.574 1.00 56.84 94 ALA A O 1
ATOM 754 N N . ALA A 1 95 ? 7.511 -0.604 -16.771 1.00 61.28 95 ALA A N 1
ATOM 755 C CA . ALA A 1 95 ? 8.785 0.098 -16.892 1.00 61.28 95 ALA A CA 1
ATOM 756 C C . ALA A 1 95 ? 8.548 1.440 -17.609 1.00 61.28 95 ALA A C 1
ATOM 758 O O . ALA A 1 95 ? 7.961 1.494 -18.687 1.00 61.28 95 ALA A O 1
ATOM 759 N N . GLY A 1 96 ? 8.900 2.549 -16.955 1.00 61.25 96 GLY A N 1
ATOM 760 C CA . GLY A 1 96 ? 8.683 3.904 -17.478 1.00 61.25 96 GLY A CA 1
ATOM 761 C C . GLY A 1 96 ? 7.240 4.440 -17.446 1.00 61.25 96 GLY A C 1
ATOM 762 O O . GLY A 1 96 ? 7.047 5.636 -17.647 1.00 61.25 96 GLY A O 1
ATOM 763 N N . ARG A 1 97 ? 6.213 3.630 -17.140 1.00 62.44 97 ARG A N 1
ATOM 764 C CA . ARG A 1 97 ? 4.826 4.112 -16.963 1.00 62.44 97 ARG A CA 1
ATOM 765 C C . ARG A 1 97 ? 4.523 4.366 -15.490 1.00 62.44 97 ARG A C 1
ATOM 767 O O . ARG A 1 97 ? 4.004 3.500 -14.788 1.00 62.44 97 ARG A O 1
ATOM 774 N N . VAL A 1 98 ? 4.798 5.585 -15.036 1.00 60.97 98 VAL A N 1
ATOM 775 C CA . VAL A 1 98 ? 4.296 6.093 -13.752 1.00 60.97 98 VAL A CA 1
ATOM 776 C C . VAL A 1 98 ? 2.977 6.813 -14.020 1.00 60.97 98 VAL A C 1
ATOM 778 O O . VAL A 1 98 ? 2.934 7.788 -14.772 1.00 60.97 98 VAL A O 1
ATOM 781 N N . ARG A 1 99 ? 1.873 6.317 -13.447 1.00 64.38 99 ARG A N 1
ATOM 78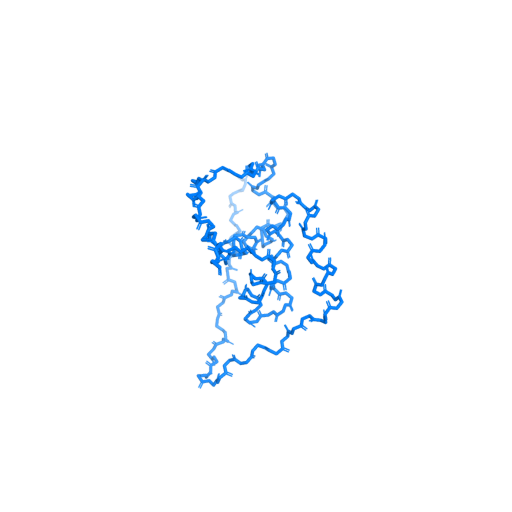2 C CA . ARG A 1 99 ? 0.617 7.077 -13.444 1.00 64.38 99 ARG A CA 1
ATOM 783 C C . ARG A 1 99 ? 0.844 8.322 -12.582 1.00 64.38 99 ARG A C 1
ATOM 785 O O . ARG A 1 99 ? 1.449 8.229 -11.519 1.00 64.38 99 ARG A O 1
ATOM 792 N N . ARG A 1 100 ? 0.441 9.494 -13.078 1.00 60.75 100 ARG A N 1
ATOM 793 C CA . ARG A 1 100 ? 0.505 10.724 -12.282 1.00 60.75 100 ARG A CA 1
ATOM 794 C C . ARG A 1 100 ? -0.615 10.695 -11.237 1.00 60.75 100 ARG A C 1
ATOM 796 O O . ARG A 1 100 ? -1.749 10.364 -11.612 1.00 60.75 100 ARG A O 1
ATOM 803 N N . PRO A 1 101 ? -0.340 11.117 -9.989 1.00 58.19 101 PRO A N 1
ATOM 804 C CA . PRO A 1 101 ? -1.385 11.259 -8.989 1.00 58.19 101 PRO A CA 1
ATOM 805 C C . PRO A 1 101 ? -2.459 12.227 -9.500 1.00 58.19 101 PRO A C 1
ATOM 807 O O . PRO A 1 101 ? -2.160 13.229 -10.150 1.00 58.19 101 PRO A O 1
ATOM 810 N N . GLY A 1 102 ? -3.729 11.915 -9.235 1.00 66.50 102 GLY A N 1
ATOM 811 C CA . GLY A 1 102 ? -4.847 12.793 -9.599 1.00 66.50 102 GLY A CA 1
ATOM 812 C C . GLY A 1 102 ? -5.312 12.721 -11.060 1.00 66.50 102 GLY A C 1
ATOM 813 O O . GLY A 1 102 ? -6.141 13.530 -11.458 1.00 66.50 102 GLY A O 1
ATOM 814 N N . GLY A 1 103 ? -4.861 11.742 -11.853 1.00 65.62 103 GLY A N 1
ATOM 815 C CA . GLY A 1 103 ? -5.350 11.519 -13.227 1.00 65.62 103 GLY A CA 1
ATOM 816 C C . GLY A 1 103 ? -6.772 10.938 -13.342 1.00 65.62 103 GLY A C 1
ATOM 817 O O . GLY A 1 103 ? -7.177 10.516 -14.423 1.00 65.62 103 GLY A O 1
ATOM 818 N N . GLY A 1 104 ? -7.508 10.844 -12.232 1.00 74.69 104 GLY A N 1
ATOM 819 C CA . GLY A 1 104 ? -8.904 10.407 -12.188 1.00 74.69 104 GLY A CA 1
ATOM 820 C C . GLY A 1 104 ? -9.870 11.588 -12.092 1.00 74.69 104 GLY A C 1
ATOM 821 O O . GLY A 1 104 ? -9.472 12.711 -11.790 1.00 74.69 104 GLY A O 1
ATOM 822 N N . ARG A 1 105 ? -11.165 11.334 -12.314 1.00 70.62 105 ARG A N 1
ATOM 823 C CA . ARG A 1 105 ? -12.224 12.335 -12.115 1.00 70.62 105 ARG A CA 1
ATOM 824 C C . ARG A 1 105 ? -12.145 12.872 -10.680 1.00 70.62 105 ARG A C 1
ATOM 826 O O . ARG A 1 105 ? -12.266 12.097 -9.731 1.00 70.62 105 ARG A O 1
ATOM 833 N N . LYS A 1 106 ? -11.915 14.181 -10.525 1.00 70.44 106 LYS A N 1
ATOM 834 C CA . LYS A 1 106 ? -11.922 14.838 -9.211 1.00 70.44 106 LYS A CA 1
ATOM 835 C C . LYS A 1 106 ? -13.288 14.602 -8.566 1.00 70.44 106 LYS A C 1
ATOM 837 O O . LYS A 1 106 ? -14.314 14.765 -9.224 1.00 70.44 106 LYS A O 1
ATOM 842 N N . LYS A 1 107 ? -13.291 14.168 -7.306 1.00 63.53 107 LYS A N 1
ATOM 843 C CA . LYS A 1 107 ? -14.524 14.072 -6.522 1.00 63.53 107 LYS A CA 1
ATOM 844 C C . LYS A 1 107 ? -15.008 15.495 -6.254 1.00 63.53 107 LYS A C 1
ATOM 846 O O . LYS A 1 107 ? -14.185 16.353 -5.934 1.00 63.53 107 LYS A O 1
ATOM 851 N N . GLU A 1 108 ? -16.308 15.736 -6.375 1.00 56.31 108 GLU A N 1
ATOM 852 C CA . GLU A 1 108 ? -16.911 16.915 -5.756 1.00 56.31 108 GLU A CA 1
ATOM 853 C C . GLU A 1 108 ? -16.595 16.838 -4.260 1.00 56.31 108 GLU A C 1
ATOM 855 O O . GLU A 1 108 ? -16.781 15.792 -3.630 1.00 56.31 108 GLU A O 1
ATOM 860 N N . SER A 1 109 ? -15.997 17.897 -3.714 1.00 57.06 109 SER A N 1
ATOM 861 C CA . SER A 1 109 ? -15.766 17.998 -2.279 1.00 57.06 109 SER A CA 1
ATOM 862 C C . SER A 1 109 ? -17.112 17.840 -1.588 1.00 57.06 109 SER A C 1
ATOM 864 O O . SER A 1 109 ? -18.023 18.625 -1.844 1.00 57.06 109 SER A O 1
ATOM 866 N N . ILE A 1 110 ? -17.239 16.830 -0.731 1.00 52.88 110 ILE A N 1
ATOM 867 C CA . ILE A 1 110 ? -18.377 16.720 0.179 1.00 52.88 110 ILE A CA 1
ATOM 868 C C . ILE A 1 110 ? -18.419 18.054 0.942 1.00 52.88 110 ILE A C 1
ATOM 870 O O . ILE A 1 110 ? -17.394 18.398 1.540 1.00 52.88 110 ILE A O 1
ATOM 874 N N . PRO A 1 111 ? -19.511 18.843 0.895 1.00 49.12 111 PRO A N 1
ATOM 875 C CA . PRO A 1 111 ? -19.583 20.056 1.689 1.00 49.12 111 PRO A CA 1
ATOM 876 C C . PRO A 1 111 ? -19.439 19.643 3.151 1.00 49.12 111 PRO A C 1
ATOM 878 O O . PRO A 1 111 ? -20.241 18.865 3.671 1.00 49.12 111 PRO A O 1
ATOM 881 N N . THR A 1 112 ? -18.374 20.115 3.797 1.00 48.91 112 THR A N 1
ATOM 882 C CA . THR A 1 112 ? -18.212 20.005 5.242 1.00 48.91 112 THR A CA 1
ATOM 883 C C . THR A 1 112 ? -19.455 20.629 5.856 1.00 48.91 112 THR A C 1
ATOM 885 O O . THR A 1 112 ? -19.660 21.836 5.725 1.00 48.91 112 THR A O 1
ATOM 888 N N . VAL A 1 113 ? -20.315 19.819 6.476 1.00 57.28 113 VAL A N 1
ATOM 889 C CA . VAL A 1 113 ? -21.420 20.343 7.275 1.00 57.28 113 VAL A CA 1
ATOM 890 C C . VAL A 1 113 ? -20.766 21.141 8.397 1.00 57.28 113 VAL A C 1
ATOM 892 O O . VAL A 1 113 ? -20.191 20.577 9.325 1.00 57.28 113 VAL A O 1
ATOM 895 N N . SER A 1 114 ? -20.763 22.465 8.253 1.00 53.88 114 SER A N 1
ATOM 896 C CA . SER A 1 114 ? -20.346 23.382 9.300 1.00 53.88 114 SER A CA 1
ATOM 897 C C . SER A 1 114 ? -21.365 23.250 10.423 1.00 53.88 114 SER A C 1
ATOM 899 O O . SER A 1 114 ? -22.463 23.794 10.348 1.00 53.88 114 SER A O 1
ATOM 901 N N . SER A 1 115 ? -21.027 22.493 11.463 1.00 54.88 115 SER A N 1
ATOM 902 C CA . SER A 1 115 ? -21.750 22.555 12.724 1.00 54.88 115 SER A CA 1
ATOM 903 C C . SER A 1 115 ? -21.369 23.863 13.418 1.00 54.88 115 SER A C 1
ATOM 905 O O . SER A 1 115 ? -20.502 23.889 14.290 1.00 54.88 115 SER A O 1
ATOM 907 N N . LYS A 1 116 ? -21.986 24.968 12.997 1.00 51.25 116 LYS A N 1
ATOM 908 C CA . LYS A 1 116 ? -22.065 26.181 13.809 1.00 51.25 116 LYS A CA 1
ATOM 909 C C . LYS A 1 116 ? -23.428 26.150 14.496 1.00 51.25 116 LYS A C 1
ATOM 911 O O . LYS A 1 116 ? -24.417 26.619 13.946 1.00 51.25 116 LYS A O 1
ATOM 916 N N . ALA A 1 117 ? -23.476 25.463 15.636 1.00 48.09 117 ALA A N 1
ATOM 917 C CA . ALA A 1 117 ? -24.622 25.507 16.531 1.00 48.09 117 ALA A CA 1
ATOM 918 C C . ALA A 1 117 ? -24.589 26.829 17.312 1.00 48.09 117 ALA A C 1
ATOM 920 O O . ALA A 1 117 ? -23.512 27.311 17.671 1.00 48.09 117 ALA A O 1
ATOM 921 N N . ILE A 1 118 ? -25.785 27.393 17.453 1.00 45.38 118 ILE A N 1
ATOM 922 C CA . ILE A 1 118 ? -26.163 28.591 18.212 1.00 45.38 118 ILE A CA 1
ATOM 923 C C . ILE A 1 118 ? -25.756 28.449 19.678 1.00 45.38 118 ILE A C 1
ATOM 925 O O . ILE A 1 118 ? -25.916 27.326 20.209 1.00 45.38 118 ILE A O 1
#

Secondary structure (DSSP, 8-state):
-------------S-----SS------PPPHHHHHHHHHHHHHS-HHHHHHHHHHHHHHH-TTHHHHHHHHHT--HHHHHHHHHHHTTTTS-TTTT-PPPTT-SPPPPPPP-------

pLDDT: mean 72.78, std 20.4, range [32.25, 95.62]

Foldseek 3Di:
DDDDDDDDDPPPDDDPPPPPDPPDQPQDDDPVVLVVLQVVLVVDALLVNLLSLLVQLVVSPPCSLVVSCVSNVHDSVSSVVSVVQVVPPPPRPCVVPRDDPPPDDDDDPPPDPPPPDD

Radius of gyration: 19.56 Å; chains: 1; bounding box: 41×56×55 Å

Organism: NCBI:txid2528016

Sequence (118 aa):
MYLVGCAKGYQFLLLFRVSRMAFTFQNQLDKAAEQRSQAYFATLSEKDQRRFAALEAQRLGHGGIIYVAKLLGVSRSTIERGIREIEQFPVDPAAGRVRRPGGGRKKESIPTVSSKAI